Protein AF-A0AAD2CEW8-F1 (afdb_monomer_lite)

Foldseek 3Di:
DQDPVRDDDDDDPVVDDDVVVVVVVVQLVVQLVVVVVPDPDPDDDPVNSVLSSVVSVLVQQQDCDPPDPDPPDGNCCVVVVDDDDCVPRVDDPHD

Organism: NCBI:txid2856

Secondary structure (DSSP, 8-state):
-B-TTSPBP-PPPTT---HHHHHHHHHHHHHHHHHHHHS--SS--HHHHHHHHHHHHHHHHHSPPTTSS-SSS-HHHHHH-PPP-HHHH---S--

Radius of gyration: 17.15 Å; chains: 1; bounding box: 28×42×47 Å

pLDDT: mean 82.53, std 8.94, range [43.31, 93.94]

Structure (mmCIF, N/CA/C/O backbone):
data_AF-A0AAD2CEW8-F1
#
_entry.id   AF-A0AAD2CEW8-F1
#
loop_
_atom_site.group_PDB
_atom_site.id
_atom_site.type_symbol
_atom_site.label_atom_id
_atom_site.label_alt_id
_atom_site.label_comp_id
_atom_site.label_asym_id
_atom_site.label_entity_id
_atom_site.label_seq_id
_atom_site.pdbx_PDB_ins_code
_atom_site.Cartn_x
_atom_site.Cartn_y
_atom_site.Cartn_z
_atom_site.occupancy
_atom_site.B_iso_or_equiv
_atom_site.auth_seq_id
_atom_site.auth_comp_id
_atom_site.auth_asym_id
_atom_site.auth_atom_id
_atom_site.pdbx_PDB_model_num
ATOM 1 N N . MET A 1 1 ? 5.109 -18.402 -25.707 1.00 56.97 1 MET A N 1
ATOM 2 C CA . MET A 1 1 ? 3.812 -18.900 -26.221 1.00 56.97 1 MET A CA 1
ATOM 3 C C . MET A 1 1 ? 2.808 -17.799 -25.935 1.00 56.97 1 MET A C 1
ATOM 5 O O . MET A 1 1 ? 2.795 -17.335 -24.803 1.00 56.97 1 MET A O 1
ATOM 9 N N . LEU A 1 2 ? 2.117 -17.281 -26.955 1.00 64.31 2 LEU A N 1
ATOM 10 C CA . LEU A 1 2 ? 1.124 -16.219 -26.760 1.00 64.31 2 LEU A CA 1
ATOM 11 C C . LEU A 1 2 ? -0.123 -16.826 -26.115 1.00 64.31 2 LEU A C 1
ATOM 13 O O . LEU A 1 2 ? -0.542 -17.910 -26.518 1.00 64.31 2 LEU A O 1
ATOM 17 N N . ASP A 1 3 ? -0.654 -16.145 -25.110 1.00 80.25 3 ASP A N 1
ATOM 18 C CA . ASP A 1 3 ? -1.914 -16.492 -24.453 1.00 80.25 3 ASP A CA 1
ATOM 19 C C . ASP A 1 3 ? -3.126 -16.124 -25.330 1.00 80.25 3 ASP A C 1
ATOM 21 O O . ASP A 1 3 ? -2.987 -15.372 -26.299 1.00 80.25 3 ASP A O 1
ATOM 25 N N . ASP A 1 4 ? -4.325 -16.581 -24.964 1.00 84.69 4 ASP A N 1
ATOM 26 C CA . ASP A 1 4 ? -5.589 -16.294 -25.668 1.00 84.69 4 ASP A CA 1
ATOM 27 C C . ASP A 1 4 ? -5.882 -14.782 -25.771 1.00 84.69 4 ASP A C 1
ATOM 29 O O . ASP A 1 4 ? -6.576 -14.328 -26.681 1.00 84.69 4 AS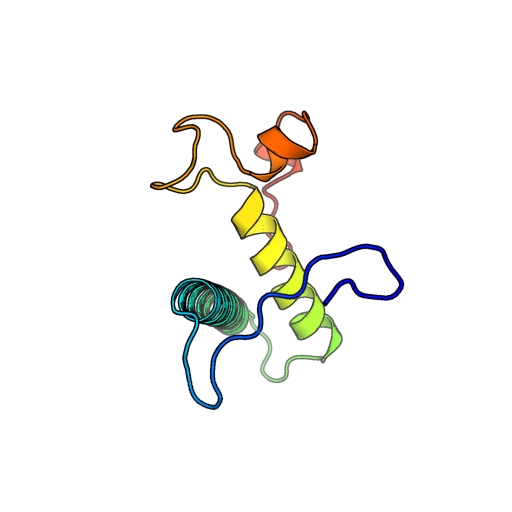P A O 1
ATOM 33 N N . MET A 1 5 ? -5.307 -13.977 -24.869 1.00 87.00 5 MET A N 1
ATOM 34 C CA . MET A 1 5 ? -5.379 -12.510 -24.884 1.00 87.00 5 MET A CA 1
ATOM 35 C C . MET A 1 5 ? -4.276 -11.835 -25.721 1.00 87.00 5 MET A C 1
ATOM 37 O O . MET A 1 5 ? -4.145 -10.612 -25.694 1.00 87.00 5 MET A O 1
ATOM 41 N N . GLY A 1 6 ? -3.455 -12.600 -26.449 1.00 87.50 6 GLY A N 1
ATOM 42 C CA . GLY A 1 6 ? -2.342 -12.078 -27.250 1.00 87.50 6 GLY A CA 1
ATOM 43 C C . GLY A 1 6 ? -1.160 -11.567 -26.419 1.00 87.50 6 GLY A C 1
ATOM 44 O O . GLY A 1 6 ? -0.361 -10.773 -26.912 1.00 87.50 6 GLY A O 1
ATOM 45 N N . VAL A 1 7 ? -1.046 -12.004 -25.162 1.00 86.75 7 VAL A N 1
ATOM 46 C CA . VAL A 1 7 ? 0.022 -11.603 -24.236 1.00 86.75 7 VAL A CA 1
ATOM 47 C C . VAL A 1 7 ? 1.153 -12.626 -24.275 1.00 86.75 7 VAL A C 1
ATOM 49 O O . VAL A 1 7 ? 0.919 -13.834 -24.228 1.00 86.75 7 VAL A O 1
ATOM 52 N N . THR A 1 8 ? 2.395 -12.150 -24.347 1.00 88.50 8 THR A N 1
ATOM 53 C CA . THR A 1 8 ? 3.574 -13.005 -24.174 1.00 88.50 8 THR A CA 1
ATOM 54 C C . THR A 1 8 ? 3.751 -13.307 -22.692 1.00 88.50 8 THR A C 1
ATOM 56 O O . THR A 1 8 ? 3.970 -12.396 -21.899 1.00 88.50 8 THR A O 1
ATOM 59 N N . ILE A 1 9 ? 3.647 -14.582 -22.319 1.00 83.38 9 ILE A N 1
ATOM 60 C CA . ILE A 1 9 ? 3.936 -15.037 -20.958 1.00 83.38 9 ILE A CA 1
ATOM 61 C C . ILE A 1 9 ? 5.403 -15.459 -20.896 1.00 83.38 9 ILE A C 1
ATOM 63 O O . ILE A 1 9 ? 5.798 -16.400 -21.590 1.00 83.38 9 ILE A O 1
ATOM 67 N N . ASP A 1 10 ? 6.167 -14.795 -20.031 1.00 83.38 10 ASP A N 1
ATOM 68 C CA . ASP A 1 10 ? 7.534 -15.167 -19.667 1.00 83.38 10 ASP A CA 1
ATOM 69 C C . ASP A 1 10 ? 7.514 -15.849 -18.287 1.00 83.38 10 ASP A C 1
ATOM 71 O O . ASP A 1 10 ? 7.524 -15.168 -17.258 1.00 83.38 10 ASP A O 1
ATOM 75 N N . PRO A 1 11 ? 7.402 -17.191 -18.223 1.00 80.69 11 PRO A N 1
ATOM 76 C CA . PRO A 1 11 ? 7.382 -17.898 -16.953 1.00 80.69 11 PRO A CA 1
ATOM 77 C C . PRO A 1 11 ? 8.783 -17.944 -16.341 1.00 80.69 11 PRO A C 1
ATOM 79 O O . PRO A 1 11 ? 9.757 -18.306 -17.004 1.00 80.69 11 PRO A O 1
ATOM 82 N N . THR A 1 12 ? 8.878 -17.648 -15.050 1.00 78.94 12 THR A N 1
ATOM 83 C CA . THR A 1 12 ? 10.094 -17.900 -14.273 1.00 78.94 12 THR A CA 1
ATOM 84 C C . THR A 1 12 ? 10.263 -19.406 -14.041 1.00 78.94 12 THR A C 1
ATOM 86 O O . THR A 1 12 ? 9.285 -20.163 -14.042 1.00 78.94 12 THR A O 1
ATOM 89 N N . ALA A 1 13 ? 11.502 -19.871 -13.855 1.00 84.00 13 ALA A N 1
ATOM 90 C CA . ALA A 1 13 ? 11.753 -21.280 -13.570 1.00 84.00 13 ALA A CA 1
ATOM 91 C C . ALA A 1 13 ? 11.069 -21.715 -12.257 1.00 84.00 13 ALA A C 1
ATOM 93 O O . ALA A 1 13 ? 10.782 -20.911 -11.370 1.00 84.00 13 ALA A O 1
ATOM 94 N N . ALA A 1 14 ? 10.782 -23.011 -12.119 1.00 77.06 14 ALA A N 1
ATOM 95 C CA . ALA A 1 14 ? 10.142 -23.527 -10.914 1.00 77.06 14 ALA A CA 1
ATOM 96 C C . ALA A 1 14 ? 11.023 -23.268 -9.676 1.00 77.06 14 ALA A C 1
ATOM 98 O O . ALA A 1 14 ? 12.149 -23.756 -9.600 1.00 77.06 14 ALA A O 1
ATOM 99 N N . GLY A 1 15 ? 10.494 -22.513 -8.708 1.00 74.62 15 GLY A N 1
ATOM 100 C CA . GLY A 1 15 ? 11.214 -22.111 -7.491 1.00 74.62 15 GLY A CA 1
ATOM 101 C C . GLY A 1 15 ? 12.062 -20.846 -7.639 1.00 74.62 15 GLY A C 1
ATOM 102 O O . GLY A 1 15 ? 12.667 -20.409 -6.662 1.00 74.62 15 GLY A O 1
ATOM 103 N N . ASP A 1 16 ? 12.085 -20.256 -8.828 1.00 79.69 16 ASP A N 1
ATOM 104 C CA . ASP A 1 16 ? 12.808 -19.028 -9.106 1.00 79.69 16 ASP A CA 1
ATOM 105 C C . ASP A 1 16 ? 11.981 -17.825 -8.636 1.00 79.69 16 ASP A C 1
ATOM 107 O O . ASP A 1 16 ? 10.750 -17.798 -8.762 1.00 79.69 16 ASP A O 1
ATOM 111 N N . HIS A 1 17 ? 12.647 -16.871 -7.993 1.00 80.00 17 HIS A N 1
ATOM 112 C CA . HIS A 1 17 ? 11.977 -15.797 -7.269 1.00 80.00 17 HIS A CA 1
ATOM 113 C C . HIS A 1 17 ? 12.043 -14.492 -8.048 1.00 80.00 17 HIS A C 1
ATOM 115 O O . HIS A 1 17 ? 13.112 -14.123 -8.522 1.00 80.00 17 HIS A O 1
ATOM 121 N N . GLU A 1 18 ? 10.928 -13.759 -8.106 1.00 86.19 18 GLU A N 1
ATOM 122 C CA . GLU A 1 18 ? 10.915 -12.410 -8.670 1.00 86.19 18 GLU A CA 1
ATOM 123 C C . GLU A 1 18 ? 11.068 -11.375 -7.541 1.00 86.19 18 GLU A C 1
ATOM 125 O O . GLU A 1 18 ? 10.082 -11.025 -6.875 1.00 86.19 18 GLU A O 1
ATOM 130 N N . PRO A 1 19 ? 12.292 -10.868 -7.286 1.00 87.56 19 PRO A N 1
ATOM 131 C CA . PRO A 1 19 ? 12.583 -10.033 -6.120 1.00 87.56 19 PRO A CA 1
ATOM 132 C C . PRO A 1 19 ? 11.802 -8.715 -6.135 1.00 87.56 19 PRO A C 1
ATOM 134 O O . PRO A 1 19 ? 11.519 -8.138 -5.083 1.00 87.56 19 PRO A O 1
ATOM 137 N N . THR A 1 20 ? 11.435 -8.224 -7.319 1.00 87.38 20 THR A N 1
ATOM 138 C CA . THR A 1 20 ? 10.653 -6.996 -7.479 1.00 87.38 20 THR A CA 1
ATOM 139 C C . THR A 1 20 ? 9.244 -7.164 -6.909 1.00 87.38 20 THR A C 1
ATOM 141 O O . THR A 1 20 ? 8.780 -6.332 -6.123 1.00 87.38 20 THR A O 1
ATOM 144 N N . ALA A 1 21 ? 8.583 -8.273 -7.247 1.00 86.44 21 ALA A N 1
ATOM 145 C CA . ALA A 1 21 ? 7.255 -8.599 -6.738 1.00 86.44 21 ALA A CA 1
ATOM 146 C C . ALA A 1 21 ? 7.285 -8.875 -5.225 1.00 86.44 21 ALA A C 1
ATOM 148 O O . ALA A 1 21 ? 6.391 -8.441 -4.494 1.00 86.44 21 ALA A O 1
ATOM 149 N N . GLU A 1 22 ? 8.336 -9.535 -4.732 1.00 90.81 22 GLU A N 1
ATOM 150 C CA . GLU A 1 22 ? 8.513 -9.812 -3.303 1.00 90.81 22 GLU A CA 1
ATOM 151 C C . GLU A 1 22 ? 8.601 -8.539 -2.463 1.00 90.81 22 GLU A C 1
ATOM 153 O O . GLU A 1 22 ? 7.863 -8.380 -1.487 1.00 90.81 22 GLU A O 1
ATOM 158 N N . ARG A 1 23 ? 9.457 -7.596 -2.878 1.00 90.56 23 ARG A N 1
ATOM 159 C CA . ARG A 1 23 ? 9.633 -6.302 -2.202 1.00 90.56 23 ARG A CA 1
ATOM 160 C C . ARG A 1 23 ? 8.333 -5.508 -2.164 1.00 90.56 23 ARG A C 1
ATOM 162 O O . ARG A 1 23 ? 8.019 -4.890 -1.143 1.00 90.56 23 ARG A O 1
ATOM 169 N N . ASN A 1 24 ? 7.560 -5.544 -3.250 1.00 89.69 24 ASN A N 1
ATOM 170 C CA . ASN A 1 24 ? 6.258 -4.887 -3.289 1.00 89.69 24 ASN A CA 1
ATOM 171 C C . ASN A 1 24 ? 5.286 -5.520 -2.277 1.00 89.6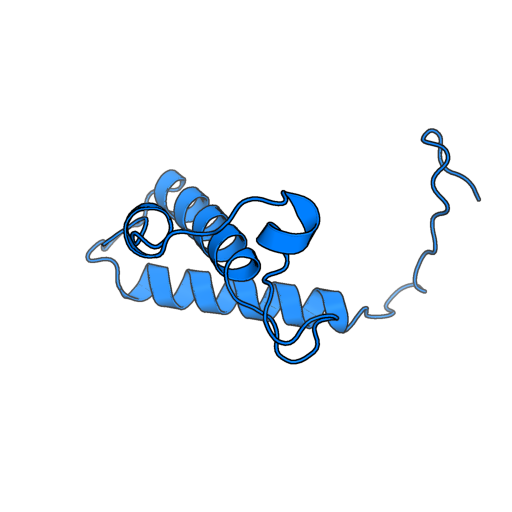9 24 ASN A C 1
ATOM 173 O O . ASN A 1 24 ? 4.708 -4.828 -1.437 1.00 89.69 24 ASN A O 1
ATOM 177 N N . ASN A 1 25 ? 5.192 -6.852 -2.269 1.00 91.88 25 ASN A N 1
ATOM 178 C CA . ASN A 1 25 ? 4.366 -7.588 -1.313 1.00 91.88 25 ASN A CA 1
ATOM 179 C C . ASN A 1 25 ? 4.780 -7.327 0.143 1.00 91.88 25 ASN A C 1
ATOM 181 O O . ASN A 1 25 ? 3.920 -7.199 1.017 1.00 91.88 25 ASN A O 1
ATOM 185 N N . GLN A 1 26 ? 6.082 -7.239 0.420 1.00 93.81 26 GLN A N 1
ATOM 186 C CA . GLN A 1 26 ? 6.599 -6.893 1.742 1.00 93.81 26 GLN A CA 1
ATOM 187 C C . GLN A 1 26 ? 6.173 -5.477 2.155 1.00 93.81 26 GLN A C 1
ATOM 189 O O . GLN A 1 26 ? 5.642 -5.298 3.252 1.00 93.81 26 GLN A O 1
ATOM 194 N N . THR A 1 27 ? 6.317 -4.498 1.259 1.00 92.06 27 THR A N 1
ATOM 195 C CA . THR A 1 27 ? 5.933 -3.098 1.501 1.00 92.06 27 THR A CA 1
ATOM 196 C C . THR A 1 27 ? 4.435 -2.959 1.787 1.00 92.06 27 THR A C 1
ATOM 198 O O . THR A 1 27 ? 4.042 -2.293 2.748 1.00 92.06 27 THR A O 1
ATOM 201 N N . LEU A 1 28 ? 3.587 -3.628 0.998 1.00 91.50 28 LEU A N 1
ATOM 202 C CA . LEU A 1 28 ? 2.135 -3.652 1.205 1.00 91.50 28 LEU A CA 1
ATOM 203 C C . LEU A 1 28 ? 1.764 -4.245 2.567 1.00 91.50 28 LEU A C 1
ATOM 205 O O . LEU A 1 28 ? 1.008 -3.636 3.327 1.00 91.50 28 LEU A O 1
ATOM 209 N N . LYS A 1 29 ? 2.331 -5.408 2.914 1.00 92.25 29 LYS A N 1
ATOM 210 C CA . LYS A 1 29 ? 2.090 -6.064 4.210 1.00 92.25 29 LYS A CA 1
ATOM 211 C C . LYS A 1 29 ? 2.496 -5.173 5.379 1.00 92.25 29 LYS A C 1
ATOM 213 O O . LYS A 1 29 ? 1.789 -5.130 6.386 1.00 92.25 29 LYS A O 1
ATOM 218 N N . GLU A 1 30 ? 3.621 -4.477 5.260 1.00 93.94 30 GLU A N 1
ATOM 219 C CA . GLU A 1 30 ? 4.109 -3.580 6.302 1.00 93.94 30 GLU A CA 1
ATOM 220 C C . GLU A 1 30 ? 3.184 -2.376 6.498 1.00 93.94 30 GLU A C 1
ATOM 222 O O . GLU A 1 30 ? 2.784 -2.095 7.629 1.00 93.94 30 GLU A O 1
ATOM 227 N N . ARG A 1 31 ? 2.739 -1.729 5.414 1.00 90.00 31 ARG A N 1
ATOM 228 C CA 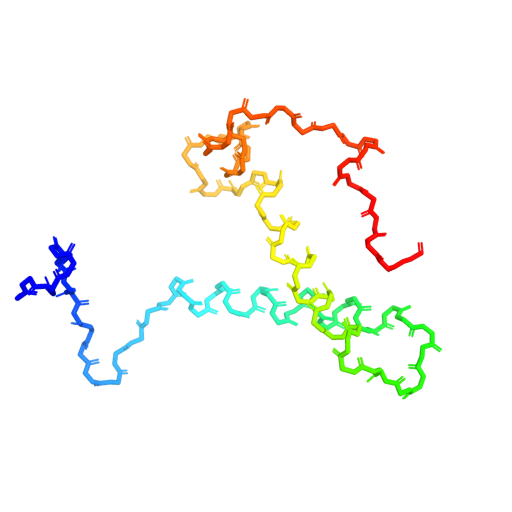. ARG A 1 31 ? 1.778 -0.615 5.493 1.00 90.00 31 ARG A CA 1
ATOM 229 C C . ARG A 1 31 ? 0.456 -1.027 6.130 1.00 90.00 31 ARG A C 1
ATOM 231 O O . ARG A 1 31 ? -0.013 -0.349 7.044 1.00 90.00 31 ARG A O 1
ATOM 238 N N . VAL A 1 32 ? -0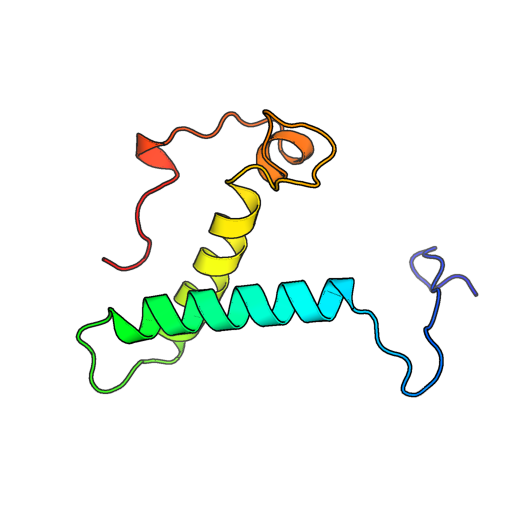.109 -2.160 5.708 1.00 90.06 32 VAL A N 1
ATOM 239 C CA . VAL A 1 32 ? -1.350 -2.692 6.293 1.00 90.06 32 VAL A CA 1
ATOM 240 C C . VAL A 1 32 ? -1.163 -2.991 7.781 1.00 90.06 32 VAL A C 1
ATOM 242 O O . VAL A 1 32 ? -2.035 -2.666 8.583 1.00 90.06 32 VAL A O 1
ATOM 245 N N . ARG A 1 33 ? -0.012 -3.544 8.186 1.00 91.19 33 ARG A N 1
ATOM 246 C CA . ARG A 1 33 ? 0.295 -3.822 9.598 1.00 91.19 33 ARG A CA 1
ATOM 247 C C . ARG A 1 33 ? 0.384 -2.546 10.436 1.00 91.19 33 ARG A C 1
ATOM 249 O O . ARG A 1 33 ? -0.160 -2.517 11.537 1.00 91.19 33 ARG A O 1
ATOM 256 N N . VAL A 1 34 ? 1.038 -1.502 9.925 1.00 90.75 34 VAL A N 1
ATOM 257 C CA . VAL A 1 34 ? 1.131 -0.200 10.607 1.00 90.75 34 VAL A CA 1
ATOM 258 C C . VAL A 1 34 ? -0.251 0.428 10.760 1.00 90.75 34 VAL A C 1
ATOM 260 O O . VAL A 1 34 ? -0.575 0.925 11.837 1.00 90.75 34 VAL A O 1
ATOM 263 N N . ALA A 1 35 ? -1.079 0.386 9.716 1.00 87.75 35 ALA A N 1
ATOM 264 C CA . ALA A 1 35 ? -2.429 0.928 9.775 1.00 87.75 35 ALA A CA 1
ATOM 265 C C . ALA A 1 35 ? -3.318 0.141 10.752 1.00 87.75 35 ALA A C 1
ATOM 267 O O . ALA A 1 35 ? -3.999 0.738 11.579 1.00 87.75 35 ALA A O 1
ATOM 268 N N . LEU A 1 36 ? -3.225 -1.193 10.745 1.00 88.00 36 LEU A N 1
ATOM 269 C CA . LEU A 1 36 ? -3.931 -2.061 11.686 1.00 88.00 36 LEU A CA 1
ATOM 270 C C . LEU A 1 36 ? -3.559 -1.762 13.146 1.00 88.00 36 LEU A C 1
ATOM 272 O O . LEU A 1 36 ? -4.438 -1.698 13.998 1.00 88.00 36 LEU A O 1
ATOM 276 N N . ALA A 1 37 ? -2.271 -1.546 13.433 1.00 88.50 37 ALA A N 1
ATOM 277 C CA . ALA A 1 37 ? -1.784 -1.256 14.783 1.00 88.50 37 ALA A CA 1
ATOM 278 C C . ALA A 1 37 ? -2.245 0.109 15.327 1.00 88.50 37 ALA A C 1
ATOM 280 O O . ALA A 1 37 ? -2.251 0.312 16.538 1.00 88.50 37 ALA A O 1
ATOM 281 N N . ARG A 1 38 ? -2.617 1.047 14.447 1.00 86.56 38 ARG A N 1
ATOM 282 C CA . ARG A 1 38 ? -3.136 2.372 14.827 1.00 86.56 38 ARG A CA 1
ATOM 283 C C . ARG A 1 38 ? -4.623 2.357 15.168 1.00 86.56 38 ARG A C 1
ATOM 285 O O . ARG A 1 38 ? -5.105 3.299 15.790 1.00 86.56 38 ARG A O 1
ATOM 292 N N . LEU A 1 39 ? -5.353 1.325 14.752 1.00 85.81 39 LEU A N 1
ATOM 293 C CA . LEU A 1 39 ? -6.790 1.259 14.963 1.00 85.81 39 LEU A CA 1
ATOM 294 C C . LEU A 1 39 ? -7.125 0.952 16.433 1.00 85.81 39 LEU A C 1
ATOM 296 O O . LEU A 1 39 ? -6.536 0.044 17.019 1.00 85.81 39 LEU A O 1
ATOM 300 N N . PRO A 1 40 ? -8.134 1.616 17.025 1.00 85.88 40 PRO A N 1
ATOM 301 C CA . PRO A 1 40 ? -8.540 1.385 18.414 1.00 85.88 40 PRO A CA 1
ATOM 302 C C . PRO A 1 40 ? -9.385 0.107 18.604 1.00 85.88 40 PRO A C 1
ATOM 304 O O . PRO A 1 40 ? -10.018 -0.075 19.644 1.00 85.88 40 PRO A O 1
ATOM 307 N N . TYR A 1 41 ? -9.442 -0.783 17.609 1.00 84.00 41 TYR A N 1
ATOM 308 C CA . TYR A 1 41 ? -10.310 -1.961 17.623 1.00 84.00 41 TYR A CA 1
ATOM 309 C C . TYR A 1 41 ? -9.586 -3.198 18.158 1.00 84.00 41 TYR A C 1
ATOM 311 O O . TYR A 1 41 ? -8.520 -3.574 17.680 1.00 84.00 41 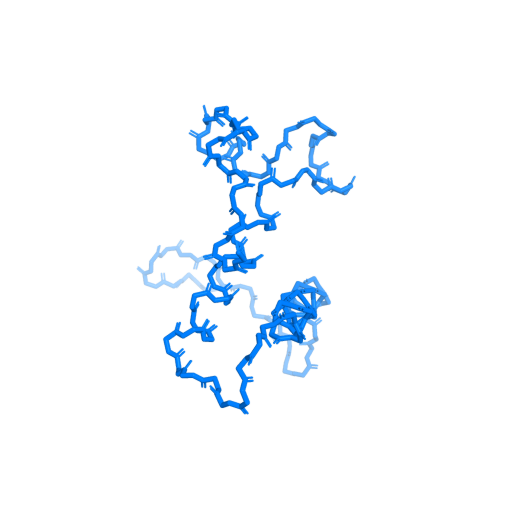TYR A O 1
ATOM 319 N N . LYS A 1 42 ? -10.217 -3.899 19.106 1.00 80.75 42 LYS A N 1
ATOM 320 C CA . LYS A 1 42 ? -9.717 -5.183 19.633 1.00 80.75 42 LYS A CA 1
ATOM 321 C C . LYS A 1 42 ? -9.935 -6.353 18.666 1.00 80.75 42 LYS A C 1
ATOM 323 O O . LYS A 1 42 ? -9.189 -7.326 18.693 1.00 80.75 42 LYS A O 1
ATOM 328 N N . VAL A 1 43 ? -10.972 -6.266 17.834 1.00 85.81 43 VAL A N 1
ATOM 329 C CA . VAL A 1 43 ? -11.304 -7.236 16.785 1.00 85.81 43 VAL A CA 1
ATOM 330 C C . VAL A 1 43 ? -11.581 -6.446 15.522 1.00 85.81 43 VAL A C 1
ATOM 332 O O . VAL A 1 43 ? -12.393 -5.523 15.544 1.00 85.81 43 VAL A O 1
ATOM 335 N N . VAL A 1 44 ? -10.901 -6.796 14.435 1.00 84.62 44 VAL A N 1
ATOM 336 C CA . VAL A 1 44 ?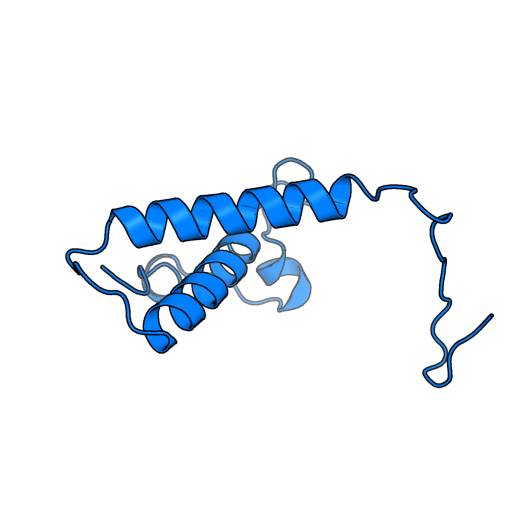 -10.997 -6.063 13.174 1.00 84.62 44 VAL A CA 1
ATOM 337 C C . VAL A 1 44 ? -11.933 -6.814 12.229 1.00 84.62 44 VAL A C 1
ATOM 339 O O . VAL A 1 44 ? -11.645 -7.959 11.877 1.00 84.62 44 VAL A O 1
ATOM 342 N N . PRO A 1 45 ? -13.072 -6.215 11.834 1.00 88.94 45 PRO A N 1
ATOM 343 C CA . PRO A 1 45 ? -13.950 -6.785 10.823 1.00 88.94 45 PRO A CA 1
ATOM 344 C C . PRO A 1 45 ? -13.224 -6.955 9.488 1.00 88.94 45 PRO A C 1
ATOM 346 O O . PRO A 1 45 ? -12.392 -6.129 9.113 1.00 88.94 45 PRO A O 1
ATOM 349 N N . LYS A 1 46 ? -13.618 -7.974 8.720 1.00 89.44 46 LYS A N 1
ATOM 350 C CA . LYS A 1 46 ? -13.029 -8.279 7.407 1.00 89.44 46 LYS A CA 1
ATOM 351 C C . LYS A 1 46 ? -13.045 -7.082 6.445 1.00 89.44 46 LYS A C 1
ATOM 353 O O . LYS A 1 46 ? -12.049 -6.823 5.781 1.00 89.44 46 LYS A O 1
ATOM 358 N N . VAL A 1 47 ? -14.141 -6.319 6.438 1.00 90.44 47 VAL A N 1
ATOM 359 C CA . VAL A 1 47 ? -14.303 -5.122 5.592 1.00 90.44 47 VAL A CA 1
ATOM 360 C C . VAL A 1 47 ? -13.219 -4.081 5.880 1.00 90.44 47 VAL A C 1
ATOM 362 O O . VAL A 1 47 ? -12.658 -3.510 4.955 1.00 90.44 47 VAL A O 1
ATOM 365 N N . ILE A 1 48 ? -12.856 -3.883 7.153 1.00 88.00 48 ILE A N 1
ATOM 366 C CA . ILE A 1 48 ? -11.795 -2.940 7.528 1.00 88.00 48 ILE A CA 1
ATOM 367 C C . ILE A 1 48 ? -10.448 -3.417 6.981 1.00 88.00 48 ILE A C 1
ATOM 369 O O . ILE A 1 48 ? -9.686 -2.617 6.452 1.00 88.00 48 ILE A O 1
ATOM 373 N N . THR A 1 49 ? -10.153 -4.716 7.056 1.00 87.75 49 THR A N 1
ATOM 374 C CA . THR A 1 49 ? -8.915 -5.274 6.491 1.00 87.75 49 THR A CA 1
ATOM 375 C C . THR A 1 49 ? -8.839 -5.096 4.973 1.00 87.75 49 THR A C 1
ATOM 377 O O . THR A 1 49 ? -7.773 -4.770 4.455 1.00 87.75 49 THR A O 1
ATOM 380 N N . GLU A 1 50 ? -9.956 -5.270 4.263 1.00 90.19 50 GLU A N 1
ATOM 381 C CA . GLU A 1 50 ? -10.035 -5.042 2.815 1.00 90.19 50 GLU A CA 1
ATOM 382 C C . GLU A 1 50 ? -9.828 -3.562 2.459 1.00 90.19 50 GLU A C 1
ATOM 384 O O . GLU A 1 50 ? -9.034 -3.261 1.566 1.00 90.19 50 GLU A O 1
ATOM 389 N N . CYS A 1 51 ? -10.461 -2.639 3.195 1.00 88.81 51 CYS A N 1
ATOM 390 C CA . CYS A 1 51 ? -10.244 -1.197 3.042 1.00 88.81 51 CYS A CA 1
ATOM 391 C C . CYS A 1 51 ? -8.781 -0.817 3.292 1.00 88.81 51 CYS A C 1
ATOM 393 O O . CYS A 1 51 ? -8.166 -0.179 2.449 1.00 88.81 51 CYS A O 1
ATOM 395 N N . LEU A 1 52 ? -8.179 -1.290 4.388 1.00 88.75 52 LEU A N 1
ATOM 396 C CA . LEU A 1 52 ? -6.766 -1.038 4.687 1.00 88.75 52 LEU A CA 1
ATOM 397 C C . LEU A 1 52 ? -5.829 -1.531 3.579 1.00 88.75 52 LEU A C 1
ATOM 399 O O . LEU A 1 52 ? -4.843 -0.864 3.270 1.00 88.75 52 LEU A O 1
ATOM 403 N N . GLY A 1 53 ? -6.115 -2.699 2.999 1.00 89.69 53 GLY A N 1
ATOM 404 C CA . GLY A 1 53 ? -5.349 -3.236 1.876 1.00 89.69 53 GLY A CA 1
ATOM 405 C C . GLY A 1 53 ? -5.456 -2.361 0.630 1.00 89.69 53 GLY A C 1
ATOM 406 O O . GLY A 1 53 ? -4.437 -2.058 0.010 1.00 89.69 53 GLY A O 1
ATOM 407 N N . ARG A 1 54 ? -6.676 -1.922 0.298 1.00 89.38 54 ARG A N 1
ATOM 408 C CA . ARG A 1 54 ? -6.940 -1.026 -0.832 1.00 89.38 54 ARG A CA 1
ATOM 409 C C . ARG A 1 54 ? -6.244 0.322 -0.650 1.00 89.38 54 ARG A C 1
ATOM 411 O O . ARG A 1 54 ? -5.413 0.672 -1.483 1.00 89.38 54 ARG A O 1
ATOM 418 N N . GLY A 1 55 ? -6.482 1.004 0.467 1.00 88.44 55 GLY A N 1
ATOM 419 C CA . GLY A 1 55 ? -5.871 2.302 0.738 1.00 88.44 55 GLY A CA 1
ATOM 420 C C . GLY A 1 55 ? -4.348 2.242 0.808 1.00 88.44 55 GLY A C 1
ATOM 421 O O . GLY A 1 55 ? -3.662 3.135 0.317 1.00 88.44 55 GLY A O 1
ATOM 422 N N . ALA A 1 56 ? -3.768 1.158 1.340 1.00 88.94 56 ALA A N 1
ATOM 423 C CA . ALA A 1 56 ? -2.316 0.979 1.329 1.00 88.94 56 ALA A CA 1
ATOM 424 C C . ALA A 1 56 ? -1.737 0.892 -0.095 1.00 88.94 56 ALA A C 1
ATOM 426 O O . ALA A 1 56 ? -0.648 1.425 -0.328 1.00 88.94 56 ALA A O 1
ATOM 427 N N . ALA A 1 57 ? -2.445 0.236 -1.021 1.00 89.00 57 ALA A N 1
ATOM 428 C CA . ALA A 1 57 ? -2.050 0.125 -2.423 1.00 89.00 57 ALA A CA 1
ATOM 429 C C . ALA A 1 57 ? -2.247 1.444 -3.184 1.00 89.00 57 ALA A C 1
ATOM 431 O O . ALA A 1 57 ? -1.346 1.869 -3.904 1.00 89.00 57 ALA A O 1
ATOM 432 N N . GLU A 1 58 ? -3.369 2.133 -2.974 1.00 86.56 58 GLU A N 1
ATOM 433 C CA . GLU A 1 58 ? -3.638 3.439 -3.587 1.00 86.56 58 GLU A CA 1
ATOM 434 C C . GLU A 1 58 ? -2.598 4.479 -3.137 1.00 86.56 58 GLU A C 1
ATOM 436 O O . GLU A 1 58 ? -1.941 5.111 -3.965 1.00 86.56 58 GLU A O 1
ATOM 441 N N . LEU A 1 59 ? -2.308 4.551 -1.833 1.00 84.75 59 LEU A N 1
ATOM 442 C CA . LEU A 1 59 ? -1.280 5.439 -1.280 1.00 84.75 59 LEU A CA 1
ATOM 443 C C . LEU A 1 59 ? 0.145 5.115 -1.749 1.00 84.75 59 LEU A C 1
ATOM 445 O O . LEU A 1 59 ? 1.038 5.942 -1.573 1.00 84.75 59 LEU A O 1
ATOM 449 N N . LEU A 1 60 ? 0.425 3.920 -2.274 1.00 85.75 60 LEU A N 1
ATOM 450 C CA . LEU A 1 60 ? 1.732 3.627 -2.876 1.00 85.75 60 LEU A CA 1
ATOM 451 C C . LEU A 1 60 ? 1.873 4.245 -4.272 1.00 85.75 60 LEU A C 1
ATOM 453 O O . LEU A 1 60 ? 2.985 4.604 -4.648 1.00 85.75 60 LEU A O 1
ATOM 457 N N . ASN A 1 61 ? 0.766 4.430 -4.993 1.00 85.50 61 ASN A N 1
ATOM 458 C CA . ASN A 1 61 ? 0.753 5.002 -6.343 1.00 85.50 61 ASN A CA 1
ATOM 459 C C . ASN A 1 61 ? 0.746 6.537 -6.346 1.00 85.50 61 ASN A C 1
ATOM 461 O O . ASN A 1 61 ? 1.106 7.159 -7.345 1.00 85.50 61 ASN A O 1
ATOM 465 N N . VAL A 1 62 ? 0.350 7.143 -5.226 1.00 83.94 62 VAL A N 1
ATOM 466 C CA . VAL A 1 62 ? 0.237 8.594 -5.053 1.00 83.94 62 VAL A CA 1
ATOM 467 C C . VAL A 1 62 ? 1.600 9.279 -4.881 1.00 83.94 62 VAL A C 1
ATOM 469 O O . VAL A 1 62 ? 1.770 10.420 -5.308 1.00 83.94 62 VAL A O 1
ATOM 472 N N . PHE A 1 63 ? 2.582 8.616 -4.262 1.00 80.94 63 PHE A N 1
ATOM 473 C CA . PHE A 1 63 ? 3.904 9.204 -4.022 1.00 80.94 63 PHE A CA 1
ATOM 474 C C . PHE A 1 63 ? 4.907 8.809 -5.116 1.00 80.94 63 PHE A C 1
ATOM 476 O O . PHE A 1 63 ? 4.896 7.663 -5.568 1.00 80.94 63 PHE A O 1
ATOM 483 N N . PRO A 1 64 ? 5.816 9.715 -5.523 1.00 79.81 64 PRO A N 1
ATOM 484 C CA . PRO A 1 64 ? 6.889 9.365 -6.446 1.00 79.81 64 PRO A CA 1
ATOM 485 C C . PRO A 1 64 ? 7.840 8.354 -5.793 1.00 79.81 64 PRO A C 1
ATOM 487 O O . PRO A 1 64 ? 8.325 8.558 -4.676 1.00 79.81 64 PRO A O 1
ATOM 490 N N . GLN A 1 65 ? 8.117 7.249 -6.488 1.00 75.94 65 GLN A N 1
ATOM 491 C CA . GLN A 1 65 ? 9.135 6.292 -6.056 1.00 75.94 65 GLN A CA 1
ATOM 492 C C . GLN A 1 65 ? 10.528 6.811 -6.415 1.00 75.94 65 GLN A C 1
ATOM 494 O O . GLN A 1 65 ? 10.735 7.403 -7.473 1.00 75.94 65 GLN A O 1
ATOM 499 N N . LYS A 1 66 ? 11.502 6.552 -5.538 1.00 75.56 66 LYS A N 1
ATOM 500 C CA . LYS A 1 66 ? 12.889 7.011 -5.709 1.00 75.56 66 LYS A CA 1
ATOM 501 C C . LYS A 1 66 ? 13.533 6.503 -7.004 1.00 75.56 66 LYS A C 1
ATOM 503 O O . LYS A 1 66 ? 14.270 7.248 -7.636 1.00 75.56 66 LYS A O 1
ATOM 508 N N . ASP A 1 67 ? 13.205 5.275 -7.392 1.00 72.50 67 ASP A N 1
ATOM 509 C CA . ASP A 1 67 ? 13.728 4.615 -8.593 1.00 72.50 67 ASP A CA 1
ATOM 510 C C . ASP A 1 67 ? 12.755 4.716 -9.784 1.00 72.50 67 ASP A C 1
ATOM 512 O O . ASP A 1 67 ? 12.806 3.911 -10.712 1.00 72.50 67 ASP A O 1
ATOM 516 N N . SER A 1 68 ? 11.815 5.667 -9.750 1.00 72.38 68 SER A N 1
ATOM 517 C CA . SER A 1 68 ? 10.868 5.861 -10.850 1.00 72.38 68 SER A CA 1
ATOM 518 C C . SER A 1 68 ? 11.476 6.653 -12.010 1.00 72.38 68 SER A C 1
ATOM 520 O O . SER A 1 68 ? 12.491 7.335 -11.879 1.00 72.38 68 SER A O 1
ATOM 522 N N . ILE A 1 69 ? 10.813 6.577 -13.167 1.00 75.62 69 ILE A N 1
ATOM 523 C CA . ILE A 1 69 ? 11.214 7.251 -14.413 1.00 75.62 69 ILE A CA 1
ATOM 524 C C . ILE A 1 69 ? 11.226 8.785 -14.248 1.00 75.62 69 ILE A C 1
ATOM 526 O O . ILE A 1 69 ? 11.947 9.480 -14.962 1.00 75.62 69 ILE A O 1
ATOM 530 N N . SER A 1 70 ? 10.449 9.327 -13.301 1.00 77.06 70 SER A N 1
ATOM 531 C CA . SER A 1 70 ? 10.389 10.758 -13.007 1.00 77.06 70 SER A CA 1
ATOM 532 C C . SER A 1 70 ? 10.565 11.036 -11.519 1.00 77.06 70 SER A C 1
ATOM 534 O O . SER A 1 70 ? 9.783 10.582 -10.697 1.00 77.06 70 SER A O 1
ATOM 536 N N . SER A 1 71 ? 11.514 11.906 -11.174 1.00 76.12 71 SER A N 1
ATOM 537 C CA . SER A 1 71 ? 11.703 12.380 -9.797 1.00 76.12 71 SER A CA 1
ATOM 538 C C . SER A 1 71 ? 10.537 13.223 -9.256 1.00 76.12 71 SER A C 1
ATOM 540 O O . SER A 1 71 ? 10.502 13.510 -8.060 1.00 76.12 71 SER A O 1
ATOM 542 N N . HIS A 1 72 ? 9.624 13.677 -10.123 1.00 80.12 72 HIS A N 1
ATOM 543 C CA . HIS A 1 72 ? 8.597 14.667 -9.784 1.00 80.12 72 HIS A CA 1
ATOM 544 C C . HIS A 1 72 ? 7.167 14.140 -9.877 1.00 80.12 72 HIS A C 1
ATOM 546 O O . HIS A 1 72 ? 6.315 14.609 -9.126 1.00 80.12 72 HIS A O 1
ATOM 552 N N . PHE A 1 73 ? 6.900 13.194 -10.778 1.00 81.56 73 PHE A N 1
ATOM 553 C CA . PHE A 1 73 ? 5.554 12.672 -11.000 1.00 81.56 73 PHE A CA 1
ATOM 554 C C . PHE A 1 73 ? 5.374 11.318 -10.327 1.00 81.56 73 PHE A C 1
ATOM 556 O O . PHE A 1 73 ? 6.248 10.454 -10.399 1.00 81.56 73 PHE A O 1
ATOM 563 N N . SER A 1 74 ? 4.224 11.122 -9.687 1.00 84.06 74 SER A N 1
ATOM 564 C CA . SER A 1 74 ? 3.861 9.817 -9.149 1.00 84.06 74 SER A CA 1
ATOM 565 C C . SER A 1 74 ? 3.406 8.851 -10.253 1.00 84.06 74 SER A C 1
ATOM 567 O O . SER A 1 74 ? 2.971 9.292 -11.323 1.00 84.06 74 SER A O 1
ATOM 569 N N . PRO A 1 75 ? 3.466 7.529 -10.013 1.00 85.25 75 PRO A N 1
ATOM 570 C CA . PRO A 1 75 ? 2.940 6.531 -10.943 1.00 85.25 75 PRO A CA 1
ATOM 571 C C . PRO A 1 75 ? 1.493 6.808 -11.364 1.00 85.25 75 PRO A C 1
ATOM 573 O O . PRO A 1 75 ? 1.166 6.709 -12.544 1.00 85.25 75 PRO A O 1
ATOM 576 N N . GLN A 1 76 ? 0.646 7.224 -10.419 1.00 84.94 76 GLN A N 1
ATOM 577 C CA . GLN A 1 76 ? -0.738 7.579 -10.709 1.00 84.94 76 GLN A CA 1
ATOM 578 C C . GLN A 1 76 ? -0.836 8.790 -11.645 1.00 84.94 76 GLN A C 1
ATOM 580 O O . GLN A 1 76 ? -1.593 8.758 -12.608 1.00 84.94 76 GLN A O 1
ATOM 585 N N . GLN A 1 77 ? -0.032 9.836 -11.425 1.00 86.62 77 GLN A N 1
ATOM 586 C CA . GLN A 1 77 ? -0.023 11.007 -12.310 1.00 86.62 77 GLN A CA 1
ATOM 587 C C . GLN A 1 77 ? 0.427 10.657 -13.731 1.00 86.62 77 GLN A C 1
ATOM 589 O O . GLN A 1 77 ? -0.097 11.220 -14.686 1.00 86.62 77 GLN A O 1
ATOM 594 N N . LEU A 1 78 ? 1.385 9.739 -13.883 1.00 86.56 78 LEU A N 1
ATOM 595 C CA . LEU A 1 78 ? 1.884 9.320 -15.196 1.00 86.56 78 LEU A CA 1
ATOM 596 C C . LEU A 1 78 ? 0.846 8.521 -15.993 1.00 86.56 78 LEU A C 1
ATOM 598 O O . LEU A 1 78 ? 0.782 8.653 -17.213 1.00 86.56 78 LEU A O 1
ATOM 602 N N . ILE A 1 79 ? 0.058 7.688 -15.313 1.00 87.19 79 ILE A N 1
ATOM 603 C CA . ILE A 1 79 ? -0.946 6.830 -15.951 1.00 87.19 79 ILE A CA 1
ATOM 604 C C . ILE A 1 79 ? -2.246 7.609 -16.181 1.00 87.19 79 ILE A C 1
ATOM 606 O O . ILE A 1 79 ? -2.733 7.686 -17.309 1.00 87.19 79 ILE A O 1
ATOM 610 N N . ASP A 1 80 ? -2.780 8.231 -15.130 1.00 85.38 80 ASP A N 1
ATOM 611 C CA . ASP A 1 80 ? -4.105 8.858 -15.151 1.00 85.38 80 ASP A CA 1
ATOM 612 C C . ASP A 1 80 ? -4.067 10.292 -15.699 1.00 85.38 80 ASP A C 1
ATOM 614 O O . ASP A 1 80 ? -5.104 10.842 -16.067 1.00 85.38 80 ASP A O 1
ATOM 618 N N . ASN A 1 81 ? -2.884 10.918 -15.769 1.00 82.62 81 ASN A N 1
ATOM 619 C CA . ASN A 1 81 ? -2.696 12.329 -16.136 1.00 82.62 81 ASN A CA 1
ATOM 620 C C . ASN A 1 81 ? -3.506 13.314 -15.266 1.00 82.62 81 ASN A C 1
ATOM 622 O O . ASN A 1 81 ? -3.804 14.434 -15.685 1.00 82.62 81 ASN A O 1
ATOM 626 N N . VAL A 1 82 ? -3.851 12.916 -14.037 1.00 80.69 82 VAL A N 1
ATOM 627 C CA . VAL A 1 82 ? -4.557 13.755 -13.058 1.00 80.69 82 VAL A CA 1
ATOM 628 C C . VAL A 1 82 ? -3.562 14.334 -12.059 1.00 80.69 82 VAL A C 1
ATOM 630 O O . VAL A 1 82 ? -2.689 13.630 -11.561 1.00 80.69 82 VAL A O 1
ATOM 633 N N . ASN A 1 83 ? -3.704 15.619 -11.731 1.00 80.69 83 ASN A N 1
ATOM 634 C CA . ASN A 1 83 ? -2.921 16.234 -10.663 1.00 80.69 83 ASN A CA 1
ATOM 635 C C . ASN A 1 83 ? -3.502 15.885 -9.296 1.00 80.69 83 ASN A C 1
ATOM 637 O O . ASN A 1 83 ? -4.658 16.193 -9.016 1.00 80.69 83 ASN A O 1
ATOM 641 N N . ILE A 1 84 ? -2.661 15.311 -8.442 1.00 77.06 84 ILE A N 1
ATOM 642 C CA . ILE A 1 84 ? -3.029 14.927 -7.083 1.00 77.06 84 ILE A CA 1
ATOM 643 C C . ILE A 1 84 ? -3.095 16.180 -6.212 1.00 77.06 84 ILE A C 1
ATOM 645 O O . ILE A 1 84 ? -2.125 16.936 -6.100 1.00 77.06 84 ILE A O 1
ATOM 649 N N . ASN A 1 85 ? -4.234 16.394 -5.565 1.00 80.62 85 ASN A N 1
ATOM 650 C CA . ASN A 1 85 ? -4.423 17.447 -4.584 1.00 80.62 85 ASN A CA 1
ATOM 651 C C . ASN A 1 85 ? -4.316 16.870 -3.171 1.00 80.62 85 ASN A C 1
ATOM 653 O O . ASN A 1 85 ? -5.202 16.168 -2.693 1.00 80.62 85 ASN A O 1
ATOM 657 N N . TYR A 1 86 ? -3.260 17.258 -2.455 1.00 74.44 86 TYR A N 1
ATOM 658 C CA . TYR A 1 86 ? -3.003 16.845 -1.072 1.00 74.44 86 TYR A CA 1
ATOM 659 C C . TYR A 1 86 ? -4.222 16.980 -0.141 1.00 74.44 86 TYR A C 1
ATOM 661 O O . TYR A 1 86 ? -4.424 16.155 0.742 1.00 74.44 86 TYR A O 1
ATOM 669 N N . LYS A 1 87 ? -5.053 18.015 -0.315 1.00 75.31 87 LYS A N 1
ATOM 670 C CA . LYS A 1 87 ? -6.179 18.271 0.597 1.00 75.31 87 LYS A CA 1
ATOM 671 C C . LYS A 1 87 ? -7.377 17.352 0.374 1.00 75.31 87 LYS A C 1
ATOM 673 O O . LYS A 1 87 ? -8.108 17.110 1.327 1.00 75.31 87 LYS A O 1
ATOM 678 N N . SER A 1 88 ? -7.612 16.913 -0.860 1.00 75.50 88 SER A N 1
ATOM 679 C CA . SER A 1 88 ? -8.744 16.043 -1.200 1.00 75.50 88 SER A CA 1
ATOM 680 C C . SER A 1 88 ? -8.339 14.577 -1.268 1.00 75.50 88 SER A C 1
ATOM 682 O O . SER A 1 88 ? -9.107 13.722 -0.843 1.00 75.50 88 SER A O 1
ATOM 684 N N . ASP A 1 89 ? -7.126 14.305 -1.747 1.00 73.75 89 ASP A N 1
ATOM 685 C CA . ASP A 1 89 ? -6.719 12.970 -2.191 1.00 73.75 89 ASP A CA 1
ATOM 686 C C . ASP A 1 89 ? -5.797 12.271 -1.177 1.00 73.75 89 ASP A C 1
ATOM 688 O O . ASP A 1 89 ? -5.563 11.072 -1.280 1.00 73.75 89 ASP A O 1
ATOM 692 N N . MET A 1 90 ? -5.278 12.993 -0.171 1.00 71.00 90 MET A N 1
ATOM 693 C CA . MET A 1 90 ? -4.473 12.425 0.925 1.00 71.00 90 MET A CA 1
ATOM 694 C C . MET A 1 90 ? -5.192 12.472 2.275 1.00 71.00 90 MET A C 1
ATOM 696 O O . MET A 1 90 ? -4.609 12.820 3.305 1.00 71.00 90 MET A O 1
ATOM 700 N N . VAL A 1 91 ? -6.473 12.116 2.287 1.00 67.31 91 VAL A N 1
ATOM 701 C CA . VAL A 1 91 ? -7.196 11.890 3.540 1.00 67.31 91 VAL A CA 1
ATOM 702 C C . VAL A 1 91 ? -6.915 10.461 4.004 1.00 67.31 91 VAL A C 1
ATOM 704 O O . VAL A 1 91 ? -6.974 9.521 3.215 1.00 67.31 91 VAL A O 1
ATOM 707 N N . ALA A 1 92 ? -6.573 10.283 5.281 1.00 61.03 92 ALA A N 1
ATOM 708 C CA . ALA A 1 92 ? -6.416 8.948 5.846 1.00 61.03 92 ALA A CA 1
ATOM 709 C C . ALA A 1 92 ? -7.759 8.209 5.759 1.00 61.03 92 ALA A C 1
ATOM 711 O O . ALA A 1 92 ? -8.749 8.673 6.314 1.00 61.03 92 ALA A O 1
ATOM 712 N N . GLU A 1 93 ? -7.796 7.062 5.076 1.00 57.38 93 GLU A N 1
ATOM 713 C CA . GLU A 1 93 ? -9.050 6.314 4.890 1.00 57.38 93 GLU A CA 1
ATOM 714 C C . GLU A 1 93 ? -9.671 5.853 6.212 1.00 57.38 93 GLU A C 1
ATOM 716 O O . GLU A 1 93 ? -10.884 5.688 6.317 1.00 57.38 93 GLU A O 1
ATOM 721 N N . LEU A 1 94 ? -8.832 5.647 7.229 1.00 56.06 94 LEU A N 1
ATOM 722 C CA . LEU A 1 94 ? -9.232 5.223 8.561 1.00 56.06 94 LEU A CA 1
ATOM 723 C C . LEU A 1 94 ? -8.348 5.927 9.601 1.00 56.06 94 LEU A C 1
ATOM 725 O O . LEU A 1 94 ? -7.234 5.480 9.894 1.00 56.06 94 LEU A O 1
ATOM 729 N N . GLY A 1 95 ? -8.859 7.044 10.122 1.00 43.31 95 GLY A N 1
ATOM 730 C CA . GLY A 1 95 ? -8.264 7.879 11.169 1.00 43.31 95 GLY A CA 1
ATOM 731 C C . GLY A 1 95 ? -9.192 9.017 11.554 1.00 43.31 95 GLY A C 1
ATOM 732 O O . GLY A 1 95 ? -9.267 9.977 10.761 1.00 43.31 95 GLY A O 1
#

Sequence (95 aa):
MLDDMGVTIDPTAAGDHEPTAERNNQTLKERVRVALARLPYKVVPKVITECLGRGAAELLNVFPQKDSISSHFSPQQLIDNVNINYKSDMVAELG